Protein AF-A0A804MWU6-F1 (afdb_monomer)

Structure (mmCIF, N/CA/C/O backbone):
data_AF-A0A804MWU6-F1
#
_entry.id   AF-A0A804MWU6-F1
#
loop_
_atom_site.group_PDB
_atom_site.id
_atom_site.type_symbol
_atom_site.label_atom_id
_atom_site.label_alt_id
_atom_site.label_comp_id
_atom_site.label_asym_id
_atom_site.label_entity_id
_atom_site.label_seq_id
_atom_site.pdbx_PDB_ins_code
_atom_site.Cartn_x
_atom_site.Cartn_y
_atom_site.Cartn_z
_atom_site.occupancy
_atom_site.B_iso_or_equiv
_atom_site.auth_seq_id
_atom_site.auth_comp_id
_atom_site.auth_asym_id
_atom_site.auth_atom_id
_atom_site.pdbx_PDB_model_num
ATOM 1 N N . VAL A 1 1 ? 26.695 20.095 -59.916 1.00 51.38 1 VAL A N 1
ATOM 2 C CA . VAL A 1 1 ? 26.409 20.103 -58.461 1.00 51.38 1 VAL A CA 1
ATOM 3 C C . VAL A 1 1 ? 25.017 20.684 -58.251 1.00 51.38 1 VAL A C 1
ATOM 5 O O . VAL A 1 1 ? 24.775 21.823 -58.622 1.00 51.38 1 VAL A O 1
ATOM 8 N N . GLY A 1 2 ? 24.062 19.854 -57.831 1.00 52.62 2 GLY A N 1
ATOM 9 C CA . GLY A 1 2 ? 22.645 20.207 -57.749 1.00 52.62 2 GLY A CA 1
ATOM 10 C C . GLY A 1 2 ? 22.242 20.661 -56.350 1.00 52.62 2 GLY A C 1
ATOM 11 O O . GLY A 1 2 ? 22.640 20.047 -55.365 1.00 52.62 2 GLY A O 1
ATOM 12 N N . LYS A 1 3 ? 21.424 21.712 -56.274 1.00 68.62 3 LYS A N 1
ATOM 13 C CA . LYS A 1 3 ? 20.589 22.035 -55.112 1.00 68.62 3 LYS A CA 1
ATOM 14 C C . LYS A 1 3 ? 19.251 22.569 -55.619 1.00 68.62 3 LYS A C 1
ATOM 16 O O . LYS A 1 3 ? 19.068 23.768 -55.780 1.00 68.62 3 LYS A O 1
ATOM 21 N N . GLY A 1 4 ? 18.343 21.645 -55.917 1.00 47.50 4 GLY A N 1
ATOM 22 C CA . GLY A 1 4 ? 16.918 21.921 -56.044 1.00 47.50 4 GLY A CA 1
ATOM 23 C C . GLY A 1 4 ? 16.208 21.459 -54.776 1.00 47.50 4 GLY A C 1
ATOM 24 O O . GLY A 1 4 ? 16.487 20.376 -54.268 1.00 47.50 4 GLY A O 1
ATOM 25 N N . SER A 1 5 ? 15.288 22.264 -54.259 1.00 64.75 5 SER A N 1
ATOM 26 C CA . SER A 1 5 ? 14.153 21.766 -53.479 1.00 64.75 5 SER A CA 1
ATOM 27 C C . SER A 1 5 ? 12.969 22.723 -53.660 1.00 64.75 5 SER A C 1
ATOM 29 O O . SER A 1 5 ? 13.180 23.938 -53.621 1.00 64.75 5 SER A O 1
ATOM 31 N N . PRO A 1 6 ? 11.749 22.218 -53.926 1.00 66.12 6 PRO A N 1
ATOM 32 C CA . PRO A 1 6 ? 10.624 23.029 -54.376 1.00 66.12 6 PRO A CA 1
ATOM 33 C C . PRO A 1 6 ? 9.806 23.597 -53.212 1.00 66.12 6 PRO A C 1
ATOM 35 O O . PRO A 1 6 ? 9.805 23.083 -52.095 1.00 66.12 6 PRO A O 1
ATOM 38 N N . ARG A 1 7 ? 9.074 24.668 -53.522 1.00 59.12 7 ARG A N 1
ATOM 39 C CA . ARG A 1 7 ? 8.144 25.379 -52.641 1.00 59.12 7 ARG A CA 1
ATOM 40 C C . ARG A 1 7 ? 6.827 24.609 -52.520 1.00 59.12 7 ARG A C 1
ATOM 42 O O . ARG A 1 7 ? 6.265 24.222 -53.539 1.00 59.12 7 ARG A O 1
ATOM 49 N N . PHE A 1 8 ? 6.269 24.535 -51.314 1.00 62.25 8 PHE A N 1
ATOM 50 C CA . PHE A 1 8 ? 4.848 24.250 -51.104 1.00 62.25 8 PHE A CA 1
ATOM 51 C C . PHE A 1 8 ? 4.194 25.449 -50.403 1.00 62.25 8 PHE A C 1
ATOM 53 O O . PHE A 1 8 ? 4.570 25.812 -49.292 1.00 62.25 8 PHE A O 1
ATOM 60 N N . ASN A 1 9 ? 3.236 26.081 -51.087 1.00 54.97 9 ASN A N 1
ATOM 61 C CA . ASN A 1 9 ? 2.269 27.026 -50.527 1.00 54.97 9 ASN A CA 1
ATOM 62 C C . ASN A 1 9 ? 0.971 26.249 -50.282 1.00 54.97 9 ASN A C 1
ATOM 64 O O . ASN A 1 9 ? 0.378 25.781 -51.251 1.00 54.97 9 ASN A O 1
ATOM 68 N N . ILE A 1 10 ? 0.506 26.137 -49.037 1.00 64.19 10 ILE A N 1
ATOM 69 C CA . ILE A 1 10 ? -0.843 25.646 -48.721 1.00 64.19 10 ILE A CA 1
ATOM 70 C C . ILE A 1 10 ? -1.425 26.502 -47.597 1.00 64.19 10 ILE A C 1
ATOM 72 O O . ILE A 1 10 ? -0.856 26.587 -46.514 1.00 64.19 10 ILE A O 1
ATOM 76 N N . GLY A 1 11 ? -2.603 27.067 -47.866 1.00 55.66 11 GLY A N 1
ATOM 77 C CA . GLY A 1 11 ? -3.629 27.279 -46.846 1.00 55.66 11 GLY A CA 1
ATOM 78 C C . GLY A 1 11 ? -3.718 28.687 -46.273 1.00 55.66 11 GLY A C 1
ATOM 79 O O . GLY A 1 11 ? -3.101 29.002 -45.263 1.00 55.66 11 GLY A O 1
ATOM 80 N N . GLY A 1 12 ? -4.561 29.514 -46.893 1.00 54.50 12 GLY A N 1
ATOM 81 C CA . GLY A 1 12 ? -4.999 30.791 -46.346 1.00 54.50 12 GLY A CA 1
ATOM 82 C C . GLY A 1 12 ? -5.938 30.618 -45.149 1.00 54.50 12 GLY A C 1
ATOM 83 O O . GLY A 1 12 ? -6.847 29.791 -45.166 1.00 54.50 12 GLY A O 1
ATOM 84 N N . SER A 1 13 ? -5.739 31.444 -44.124 1.00 63.84 13 SER A N 1
ATOM 85 C CA . SER A 1 13 ? -6.642 31.539 -42.976 1.00 63.84 13 SER A CA 1
ATOM 86 C C . SER A 1 13 ? -7.804 32.495 -43.285 1.00 63.84 13 SER A C 1
ATOM 88 O O . SER A 1 13 ? -7.564 33.654 -43.643 1.00 63.84 13 SER A O 1
ATOM 90 N N . PRO A 1 14 ? -9.068 32.058 -43.145 1.00 66.94 14 PRO A N 1
ATOM 91 C CA . PRO A 1 14 ? -10.231 32.884 -43.434 1.00 66.94 14 PRO A CA 1
ATOM 92 C C . PRO A 1 14 ? -10.485 33.914 -42.324 1.00 66.94 14 PRO A C 1
ATOM 94 O O . PRO A 1 14 ? -10.472 33.619 -41.130 1.00 66.94 14 PRO A O 1
ATOM 97 N N . LYS A 1 15 ? -10.776 35.147 -42.751 1.00 60.25 15 LYS A N 1
ATOM 98 C CA . LYS A 1 15 ? -11.326 36.237 -41.936 1.00 60.25 15 LYS A CA 1
ATOM 99 C C . LYS A 1 15 ? -12.732 35.863 -41.453 1.00 60.25 15 LYS A C 1
ATOM 101 O O . LYS A 1 15 ? -13.692 36.008 -42.205 1.00 60.25 15 LYS A O 1
ATOM 106 N N . LEU A 1 16 ? -12.887 35.462 -40.193 1.00 62.00 16 LEU A N 1
ATOM 107 C CA . LEU A 1 16 ? -14.207 35.420 -39.557 1.00 62.00 16 LEU A CA 1
ATOM 108 C C . LEU A 1 16 ? -14.514 36.775 -38.914 1.00 62.00 16 LEU A C 1
ATOM 110 O O . LEU A 1 16 ? -14.128 37.066 -37.784 1.00 62.00 16 LEU A O 1
ATOM 114 N N . ARG A 1 17 ? -15.242 37.605 -39.669 1.00 58.75 17 ARG A N 1
ATOM 115 C CA . ARG A 1 17 ? -16.029 38.726 -39.142 1.00 58.75 17 ARG A CA 1
ATOM 116 C C . ARG A 1 17 ? -17.040 38.153 -38.146 1.00 58.75 17 ARG A C 1
ATOM 118 O O . ARG A 1 17 ? -17.864 37.331 -38.538 1.00 58.75 17 ARG A O 1
ATOM 125 N N . ARG A 1 18 ? -17.014 38.577 -36.881 1.00 62.91 18 ARG A N 1
ATOM 126 C CA . ARG A 1 18 ? -18.104 38.281 -35.942 1.00 62.91 18 ARG A CA 1
ATOM 127 C C . ARG A 1 18 ? -18.846 39.571 -35.621 1.00 62.91 18 ARG A C 1
ATOM 129 O O . ARG A 1 18 ? -18.267 40.525 -35.115 1.00 62.91 18 ARG A O 1
ATOM 136 N N . PHE A 1 19 ? -20.109 39.574 -36.028 1.00 65.25 19 PHE A N 1
ATOM 137 C CA . PHE A 1 19 ? -21.075 40.655 -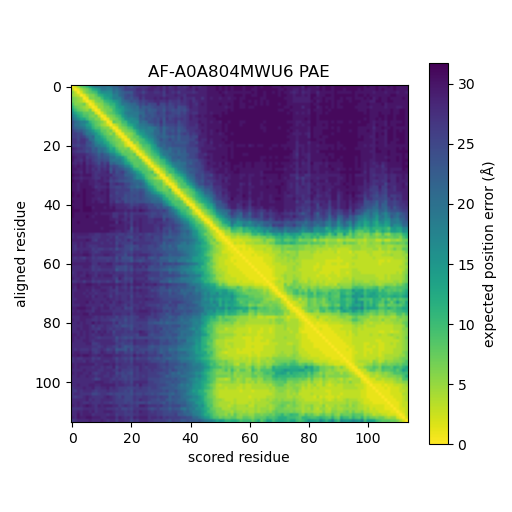35.913 1.00 65.25 19 PHE A CA 1
ATOM 138 C C . PHE A 1 19 ? -21.332 41.045 -34.449 1.00 65.25 19 PHE A C 1
ATOM 140 O O . PHE A 1 19 ? -21.423 40.187 -33.572 1.00 65.25 19 PHE A O 1
ATOM 147 N N . ILE A 1 20 ? -21.494 42.346 -34.223 1.00 62.53 20 ILE A N 1
ATOM 148 C CA . ILE A 1 20 ? -22.005 42.971 -32.997 1.00 62.53 20 ILE A CA 1
ATOM 149 C C . ILE A 1 20 ? -23.506 43.244 -33.191 1.00 62.53 20 ILE A C 1
ATOM 151 O O . ILE A 1 20 ? -23.839 44.013 -34.089 1.00 62.53 20 ILE A O 1
ATOM 155 N N . PRO A 1 21 ? -24.426 42.670 -32.392 1.00 61.81 21 PRO A N 1
ATOM 156 C CA . PRO A 1 21 ? -25.815 43.112 -32.381 1.00 61.81 21 PRO A CA 1
ATOM 157 C C . PRO A 1 21 ? -26.000 44.230 -31.350 1.00 61.81 21 PRO A C 1
ATOM 159 O O . PRO A 1 21 ? -25.760 44.051 -30.154 1.00 61.81 21 PRO A O 1
ATOM 162 N N . THR A 1 22 ? -26.425 45.389 -31.845 1.00 58.38 22 THR A N 1
ATOM 163 C CA . THR A 1 22 ? -26.866 46.560 -31.087 1.00 58.38 22 THR A CA 1
ATOM 164 C C . THR A 1 22 ? -28.205 46.291 -30.395 1.00 58.38 22 THR A C 1
ATOM 166 O O . THR A 1 22 ? -29.096 45.651 -30.947 1.00 58.38 22 THR A O 1
ATOM 169 N N . THR A 1 23 ? -28.339 46.789 -29.170 1.00 50.06 23 THR A N 1
ATOM 170 C CA . THR A 1 23 ? -29.491 46.672 -28.266 1.00 50.06 23 THR A CA 1
ATOM 171 C C . THR A 1 23 ? -30.752 47.373 -28.775 1.00 50.06 23 THR A C 1
ATOM 173 O O . THR A 1 23 ? -30.653 48.528 -29.178 1.00 50.06 23 THR A O 1
ATOM 176 N N . SER A 1 24 ? -31.931 46.748 -28.629 1.00 52.28 24 SER A N 1
ATOM 177 C CA . SER A 1 24 ? -33.211 47.421 -28.317 1.00 52.28 24 SER A CA 1
ATOM 178 C C . SER A 1 24 ? -34.326 46.436 -27.917 1.00 52.28 24 SER A C 1
ATOM 180 O O . SER A 1 24 ? -34.697 45.552 -28.674 1.00 52.28 24 SER A O 1
ATOM 182 N N . ALA A 1 25 ? -34.858 46.671 -26.714 1.00 52.72 25 ALA A N 1
ATOM 183 C CA . ALA A 1 25 ? -36.260 46.582 -26.297 1.00 52.72 25 ALA A CA 1
ATOM 184 C C . ALA A 1 25 ? -37.055 45.241 -26.302 1.00 52.72 25 ALA A C 1
ATOM 186 O O . ALA A 1 25 ? -37.577 44.767 -27.304 1.00 52.72 25 ALA A O 1
ATOM 187 N N . THR A 1 26 ? -37.366 44.833 -25.062 1.00 54.59 26 THR A N 1
ATOM 188 C CA . THR A 1 26 ? -38.640 44.287 -24.541 1.00 54.59 26 THR A CA 1
ATOM 189 C C . THR A 1 26 ? -38.717 42.804 -24.118 1.00 54.59 26 THR A C 1
ATOM 191 O O . THR A 1 26 ? -38.512 41.881 -24.890 1.00 54.59 26 THR A O 1
ATOM 194 N N . LYS A 1 27 ? -39.182 42.647 -22.863 1.00 58.03 27 LYS A N 1
ATOM 195 C CA . LYS A 1 27 ? -39.859 41.506 -22.207 1.00 58.03 27 LYS A CA 1
ATOM 196 C C . LYS A 1 27 ? -39.003 40.465 -21.441 1.00 58.03 27 LYS A C 1
ATOM 198 O O . LYS A 1 27 ? -38.457 39.524 -21.986 1.00 58.03 27 LYS A O 1
ATOM 203 N N . LYS A 1 28 ? -39.108 40.618 -20.111 1.00 54.69 28 LYS A N 1
ATOM 204 C CA . LYS A 1 28 ? -39.226 39.608 -19.038 1.00 54.69 28 LYS A CA 1
ATOM 205 C C . LYS A 1 28 ? -38.040 38.675 -18.700 1.00 54.69 28 LYS A C 1
ATOM 207 O O . LYS A 1 28 ? -37.714 37.748 -19.422 1.00 54.69 28 LYS A O 1
ATOM 212 N N . LYS A 1 29 ? -37.660 38.819 -17.418 1.00 51.66 29 LYS A N 1
ATOM 213 C CA . LYS A 1 29 ? -37.173 37.820 -16.442 1.00 51.66 29 LYS A CA 1
ATOM 214 C C . LYS A 1 29 ? -35.657 37.819 -16.158 1.00 51.66 29 LYS A C 1
ATOM 216 O O . LYS A 1 29 ? -34.862 37.246 -16.884 1.00 51.66 29 LYS A O 1
ATOM 221 N N . THR A 1 30 ? -35.332 38.488 -15.041 1.00 55.34 30 THR A N 1
ATOM 222 C CA . THR A 1 30 ? -34.192 38.287 -14.116 1.00 55.34 30 THR A CA 1
ATOM 223 C C . THR A 1 30 ? -32.780 38.158 -14.720 1.00 55.34 30 THR A C 1
ATOM 225 O O . THR A 1 30 ? -32.319 37.053 -14.967 1.00 55.34 30 THR A O 1
ATOM 228 N N . SER A 1 31 ? -32.137 39.322 -14.916 1.00 52.38 31 SER A N 1
ATOM 229 C CA . SER A 1 31 ? -30.811 39.792 -14.422 1.00 52.38 31 SER A CA 1
ATOM 230 C C . SER A 1 31 ? -29.577 38.841 -14.350 1.00 52.38 31 SER A C 1
ATOM 232 O O . SER A 1 31 ? -29.725 37.670 -14.035 1.00 52.38 31 SER A O 1
ATOM 234 N N . PRO A 1 32 ? -28.322 39.358 -14.398 1.00 58.22 32 PRO A N 1
ATOM 235 C CA . PRO A 1 32 ? -27.643 39.942 -15.560 1.00 58.22 32 PRO A CA 1
ATOM 236 C C . PRO A 1 32 ? -26.160 39.478 -15.728 1.00 58.22 32 PRO A C 1
ATOM 238 O O . PRO A 1 32 ? -25.589 38.727 -14.946 1.00 58.22 32 PRO A O 1
ATOM 241 N N . LYS A 1 33 ? -25.548 39.986 -16.800 1.00 40.78 33 LYS A N 1
ATOM 242 C CA . LYS A 1 33 ? -24.191 39.820 -17.361 1.00 40.78 33 LYS A CA 1
ATOM 243 C C . LYS A 1 33 ? -23.046 40.428 -16.514 1.00 40.78 33 LYS A C 1
ATOM 245 O O . LYS A 1 33 ? -23.207 41.523 -15.994 1.00 40.78 33 LYS A O 1
ATOM 250 N N . CYS A 1 34 ? -21.863 39.796 -16.518 1.00 42.28 34 CYS A N 1
ATOM 251 C CA . CYS A 1 34 ? -20.549 40.384 -16.165 1.00 42.28 34 CYS A CA 1
ATOM 252 C C . CYS A 1 34 ? -19.465 39.653 -16.999 1.00 42.28 34 CYS A C 1
ATOM 254 O O . CYS A 1 34 ? -19.346 38.437 -16.910 1.00 42.28 34 CYS A O 1
ATOM 256 N N . SER A 1 35 ? -18.933 40.246 -18.075 1.00 53.47 35 SER A N 1
ATOM 257 C CA . SER A 1 35 ? -17.635 40.954 -18.149 1.00 53.47 35 SER A CA 1
ATOM 258 C C . SER A 1 35 ? -16.407 40.067 -17.883 1.00 53.47 35 SER A C 1
ATOM 260 O O . SER A 1 35 ? -16.298 39.423 -16.846 1.00 53.47 35 SER A O 1
ATOM 262 N N . GLY A 1 36 ? -15.484 40.044 -18.847 1.00 44.50 36 GLY A N 1
ATOM 263 C CA . GLY A 1 36 ? -14.326 39.156 -18.864 1.00 44.50 36 GLY A CA 1
ATOM 264 C C . GLY A 1 36 ? -13.349 39.316 -17.699 1.00 44.50 36 GLY A C 1
ATOM 265 O O . GLY A 1 36 ? -13.217 40.380 -17.109 1.00 44.50 36 GLY A O 1
ATOM 266 N N . ALA A 1 37 ? -12.607 38.243 -17.433 1.00 54.91 37 ALA A N 1
ATOM 267 C CA . ALA A 1 37 ? -11.326 38.283 -16.744 1.00 54.91 37 ALA A CA 1
ATOM 268 C C . ALA A 1 37 ? -10.559 36.990 -17.046 1.00 54.91 37 ALA A C 1
ATOM 270 O O . ALA A 1 37 ? -11.035 35.891 -16.765 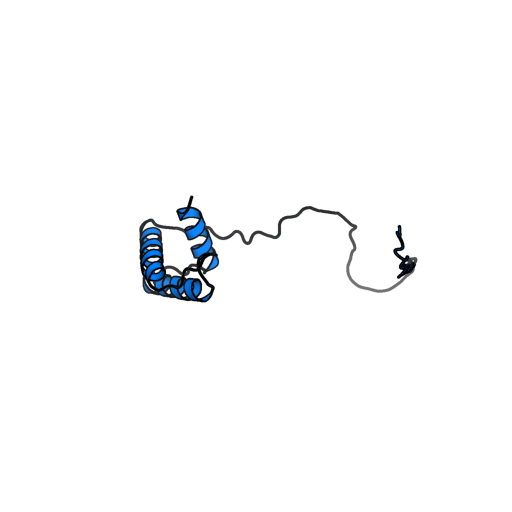1.00 54.91 37 ALA A O 1
ATOM 271 N N . LYS A 1 38 ? -9.337 37.122 -17.571 1.00 45.75 38 LYS A N 1
ATOM 272 C CA . LYS A 1 38 ? -8.306 36.103 -17.372 1.00 45.75 38 LYS A CA 1
ATOM 273 C C . LYS A 1 38 ? -8.116 35.959 -15.858 1.00 45.75 38 LYS A C 1
ATOM 275 O O . LYS A 1 38 ? -7.668 36.905 -15.217 1.00 45.75 38 LYS A O 1
ATOM 280 N N . LYS A 1 39 ? -8.440 34.801 -15.286 1.00 50.78 39 LYS A N 1
ATOM 281 C CA . LYS A 1 39 ? -8.020 34.433 -13.932 1.00 50.78 39 LYS A CA 1
ATOM 282 C C . LYS A 1 39 ? -7.446 33.024 -13.954 1.00 50.78 39 LYS A C 1
ATOM 284 O O . LYS A 1 39 ? -8.164 32.039 -14.072 1.00 50.78 39 LYS A O 1
ATOM 289 N N . SER A 1 40 ? -6.124 32.974 -13.806 1.00 42.09 40 SER A N 1
ATOM 290 C CA . SER A 1 40 ? -5.473 32.026 -12.903 1.00 42.09 40 SER A CA 1
ATOM 291 C C . SER A 1 40 ? -6.407 31.744 -11.722 1.00 42.09 40 SER A C 1
ATOM 293 O O . SER A 1 40 ? -6.822 32.669 -11.024 1.00 42.09 40 SER A O 1
ATOM 295 N N . GLY A 1 41 ? -6.833 30.500 -11.564 1.00 40.84 41 GLY A N 1
ATOM 296 C CA . GLY A 1 41 ? -7.899 30.182 -10.631 1.00 40.84 41 GLY A CA 1
ATOM 297 C C . GLY A 1 41 ? -8.031 28.689 -10.512 1.00 40.84 41 GLY A C 1
ATOM 298 O O . GLY A 1 41 ? -8.854 28.088 -11.189 1.00 40.84 41 GLY A O 1
ATOM 299 N N . SER A 1 42 ? -7.141 28.122 -9.697 1.00 46.31 42 SER A N 1
ATOM 300 C CA . SER A 1 42 ? -7.299 26.851 -9.001 1.00 46.31 42 SER A CA 1
ATOM 301 C C . SER A 1 42 ? -8.721 26.307 -9.142 1.00 46.31 42 SER A C 1
ATOM 303 O O . SER A 1 42 ? -9.646 26.855 -8.542 1.00 46.31 42 SER A O 1
ATOM 305 N N . SER A 1 43 ? -8.868 25.200 -9.883 1.00 54.75 43 SER A N 1
ATOM 306 C CA . SER A 1 43 ? -9.956 24.238 -9.671 1.00 54.75 43 SER A CA 1
ATOM 307 C C . SER A 1 43 ? -10.238 24.193 -8.170 1.00 54.75 43 SER A C 1
ATOM 309 O O . SER A 1 43 ? -9.250 24.255 -7.416 1.00 54.75 43 SER A O 1
ATOM 311 N N . PRO A 1 44 ? -11.498 24.110 -7.696 1.00 54.47 44 PRO A N 1
ATOM 312 C CA . PRO A 1 44 ? -11.706 23.785 -6.301 1.00 54.47 44 PRO A CA 1
ATOM 313 C C . PRO A 1 44 ? -10.931 22.487 -6.132 1.00 54.47 44 PRO A C 1
ATOM 315 O O . PRO A 1 44 ? -11.276 21.452 -6.706 1.00 54.47 44 PRO A O 1
ATOM 318 N N . ARG A 1 45 ? -9.772 22.575 -5.469 1.00 47.59 45 ARG A N 1
ATOM 319 C CA . ARG A 1 45 ? -9.142 21.412 -4.895 1.00 47.59 45 ARG A CA 1
ATOM 320 C C . ARG A 1 45 ? -10.275 20.982 -4.002 1.00 47.59 45 ARG A C 1
ATOM 322 O O . ARG A 1 45 ? -10.547 21.689 -3.034 1.00 47.59 45 ARG A O 1
ATOM 329 N N . VAL A 1 46 ? -11.020 19.946 -4.409 1.00 50.78 46 VAL A N 1
ATOM 330 C CA . VAL A 1 46 ? -11.761 19.110 -3.473 1.00 50.78 46 VAL A CA 1
ATOM 331 C C . VAL A 1 46 ? -10.801 19.051 -2.315 1.00 50.78 46 VAL A C 1
ATOM 333 O O . VAL A 1 46 ? -9.679 18.576 -2.519 1.00 50.78 46 VAL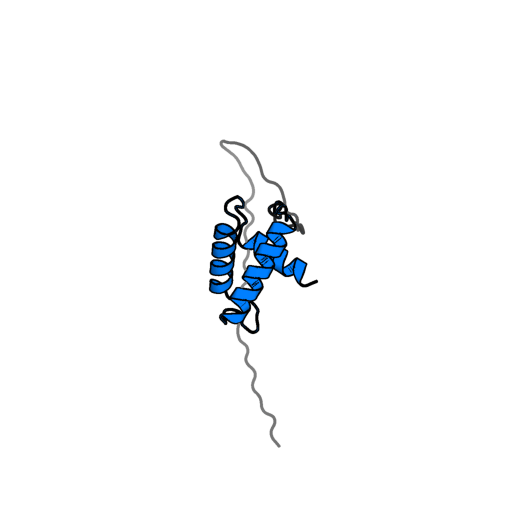 A O 1
ATOM 336 N N . VAL A 1 47 ? -11.121 19.765 -1.232 1.00 49.72 47 VAL A N 1
ATOM 337 C CA . VAL A 1 47 ? -10.264 19.843 -0.060 1.00 49.72 47 VAL A CA 1
ATOM 338 C C . VAL A 1 47 ? -10.173 18.391 0.327 1.00 49.72 47 VAL A C 1
ATOM 340 O O . VAL A 1 47 ? -11.151 17.813 0.790 1.00 49.72 47 VAL A O 1
ATOM 343 N N . LYS A 1 48 ? -9.091 17.750 -0.123 1.00 55.94 48 LYS A N 1
ATOM 344 C CA . LYS A 1 48 ? -8.957 16.305 -0.167 1.00 55.94 48 LYS A CA 1
ATOM 345 C C . LYS A 1 48 ? -8.774 16.012 1.293 1.00 55.94 48 LYS A C 1
ATOM 347 O O . LYS A 1 48 ? -7.679 16.238 1.802 1.00 55.94 48 LYS A O 1
ATOM 352 N N . GLN A 1 49 ? -9.900 15.757 1.962 1.00 60.44 49 GLN A N 1
ATOM 353 C CA . GLN A 1 49 ? -9.995 15.697 3.407 1.00 60.44 49 GLN A CA 1
ATOM 354 C C . GLN A 1 49 ? -8.867 14.765 3.799 1.00 60.44 49 GLN A C 1
ATOM 356 O O . GLN A 1 49 ? -8.833 13.618 3.327 1.00 60.44 49 GLN A O 1
ATOM 361 N N . ARG A 1 50 ? -7.839 15.339 4.443 1.00 63.00 50 ARG A N 1
ATOM 362 C CA . ARG A 1 50 ? -6.612 14.605 4.720 1.00 63.00 50 ARG A CA 1
ATOM 363 C C . ARG A 1 50 ? -7.078 13.393 5.498 1.00 63.00 50 ARG A C 1
ATOM 365 O O . ARG A 1 50 ? -7.696 13.544 6.544 1.00 63.00 50 ARG A O 1
ATOM 372 N N . ALA A 1 51 ? -6.895 12.227 4.893 1.00 69.06 51 ALA A N 1
ATOM 373 C CA . ALA A 1 51 ? -7.197 10.976 5.549 1.00 69.06 51 ALA A CA 1
ATOM 374 C C . ALA A 1 51 ? -6.423 10.980 6.871 1.00 69.06 51 ALA A C 1
ATOM 376 O O . ALA A 1 51 ? -5.232 11.310 6.869 1.00 69.06 51 ALA A O 1
ATOM 377 N N . ASP A 1 52 ? -7.110 10.700 7.978 1.00 77.69 52 ASP A N 1
ATOM 378 C CA . ASP A 1 52 ? -6.469 10.585 9.283 1.00 77.69 52 ASP A CA 1
ATOM 379 C C . ASP A 1 52 ? -5.643 9.296 9.281 1.00 77.69 52 ASP A C 1
ATOM 381 O O . ASP A 1 52 ? -6.142 8.190 9.494 1.00 77.69 52 ASP A O 1
ATOM 385 N N . TRP A 1 53 ? -4.385 9.427 8.867 1.00 84.06 53 TRP A N 1
ATOM 386 C CA . TRP A 1 53 ? -3.456 8.314 8.789 1.00 84.06 53 TRP A CA 1
ATOM 387 C C . TRP A 1 53 ? -2.915 8.040 10.181 1.00 84.06 53 TRP A C 1
ATOM 389 O O . TRP A 1 53 ? -2.022 8.729 10.663 1.00 84.06 53 TRP A O 1
ATOM 399 N N . ASN A 1 54 ? -3.458 7.010 10.814 1.00 85.38 54 ASN A N 1
ATOM 400 C CA . ASN A 1 54 ? -2.894 6.458 12.032 1.00 85.38 54 ASN A CA 1
ATOM 401 C C . ASN A 1 54 ? -1.664 5.589 11.680 1.00 85.38 54 ASN A C 1
ATOM 403 O O . ASN A 1 54 ? -1.708 4.901 10.654 1.00 85.38 54 ASN A O 1
ATOM 407 N N . PRO A 1 55 ? -0.601 5.524 12.507 1.00 85.06 55 PRO A N 1
ATOM 408 C CA . PRO A 1 55 ? 0.542 4.635 12.265 1.00 85.06 55 PRO A CA 1
ATOM 409 C C . PRO A 1 55 ? 0.145 3.167 12.030 1.00 85.06 55 PRO A C 1
ATOM 411 O O . PRO A 1 55 ? 0.830 2.459 11.292 1.00 85.06 55 PRO A O 1
ATOM 414 N N . GLY A 1 56 ? -0.981 2.701 12.588 1.00 87.38 56 GLY A N 1
ATOM 415 C CA . GLY A 1 56 ? -1.539 1.382 12.260 1.00 87.38 56 GLY A CA 1
ATOM 416 C C . GLY A 1 56 ? -1.982 1.248 10.794 1.00 87.38 56 GLY A C 1
ATOM 417 O O . GLY A 1 56 ? -1.688 0.242 10.149 1.00 87.38 56 GLY A O 1
ATOM 41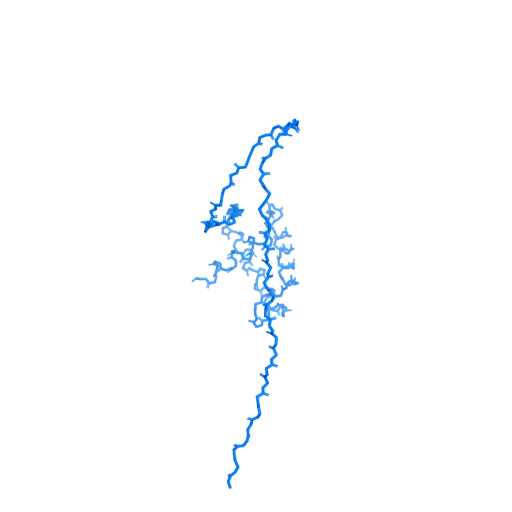8 N N . LEU A 1 57 ? -2.618 2.286 10.241 1.00 88.12 57 LEU A N 1
ATOM 419 C CA . LEU A 1 57 ? -3.051 2.342 8.838 1.00 88.12 57 LEU A CA 1
ATOM 420 C C . LEU A 1 57 ? -1.861 2.461 7.890 1.00 88.12 57 LEU A C 1
ATOM 422 O O . LEU A 1 57 ? -1.851 1.832 6.837 1.00 88.12 57 LEU A O 1
ATOM 426 N N . GLU A 1 58 ? -0.843 3.231 8.273 1.00 87.25 58 GLU A N 1
ATOM 427 C CA . GLU A 1 58 ? 0.398 3.327 7.502 1.00 87.25 58 GLU A CA 1
ATOM 428 C C . GLU A 1 58 ? 1.112 1.981 7.425 1.00 87.25 58 GLU A C 1
ATOM 430 O O . GLU A 1 58 ? 1.471 1.551 6.333 1.00 87.25 58 GLU A O 1
ATOM 435 N N . ARG A 1 59 ? 1.246 1.273 8.554 1.00 89.75 59 ARG A N 1
ATOM 436 C CA . ARG A 1 59 ? 1.818 -0.080 8.570 1.00 89.75 59 ARG A CA 1
ATOM 437 C C . ARG A 1 59 ? 1.015 -1.044 7.709 1.00 89.75 59 ARG A C 1
ATOM 439 O O . ARG A 1 59 ? 1.606 -1.769 6.921 1.00 89.75 59 ARG A O 1
ATOM 446 N N . SER A 1 60 ? -0.315 -1.020 7.818 1.00 90.50 60 SER A N 1
ATOM 447 C CA . SER A 1 60 ? -1.185 -1.860 6.990 1.00 90.50 60 SER A CA 1
ATOM 448 C C . SER A 1 60 ? -0.997 -1.570 5.498 1.00 90.50 60 SER A C 1
ATOM 450 O O . SER A 1 60 ? -0.861 -2.501 4.709 1.00 90.50 60 SER A O 1
ATOM 452 N N . LEU A 1 61 ? -0.914 -0.290 5.114 1.00 89.31 61 LEU A N 1
ATOM 453 C CA . LEU A 1 61 ? -0.657 0.112 3.733 1.00 89.31 61 LEU A CA 1
ATOM 454 C C . LEU A 1 61 ? 0.717 -0.359 3.242 1.00 89.31 61 LEU A C 1
ATOM 456 O O . LEU A 1 61 ? 0.808 -0.880 2.137 1.00 89.31 61 LEU A O 1
ATOM 460 N N . VAL A 1 62 ? 1.773 -0.184 4.040 1.00 88.62 62 VAL A N 1
ATOM 461 C CA . VAL A 1 62 ? 3.136 -0.616 3.689 1.00 88.62 62 VAL A CA 1
ATOM 462 C C . VAL A 1 62 ? 3.220 -2.134 3.544 1.00 88.62 62 VAL A C 1
ATOM 464 O O . VAL A 1 62 ? 3.842 -2.612 2.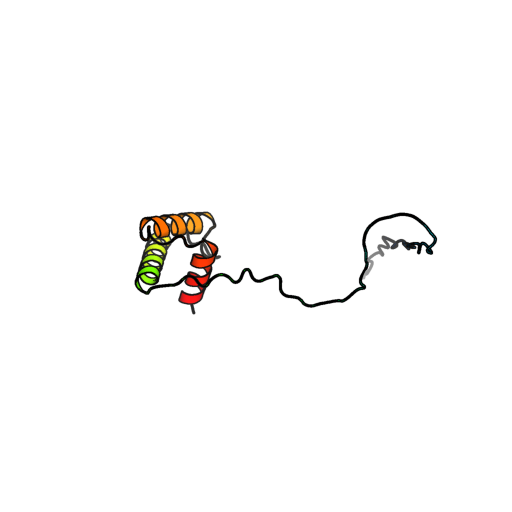599 1.00 88.62 62 VAL A O 1
ATOM 467 N N . ASP A 1 63 ? 2.567 -2.887 4.428 1.00 91.12 63 ASP A N 1
ATOM 468 C CA . ASP A 1 63 ? 2.552 -4.350 4.372 1.00 91.12 63 ASP A CA 1
ATOM 469 C C . ASP A 1 63 ? 1.862 -4.855 3.095 1.00 91.12 63 ASP A C 1
ATOM 471 O O . ASP A 1 63 ? 2.431 -5.654 2.353 1.00 91.12 63 ASP A O 1
ATOM 475 N N . ILE A 1 64 ? 0.701 -4.277 2.755 1.00 89.56 64 ILE A N 1
ATOM 476 C CA . ILE A 1 64 ? 0.022 -4.537 1.477 1.00 89.56 64 ILE A CA 1
ATOM 477 C C . ILE A 1 64 ? 0.930 -4.129 0.308 1.00 89.56 64 ILE A C 1
ATOM 479 O O . ILE A 1 64 ? 1.132 -4.904 -0.619 1.00 89.56 64 ILE A O 1
ATOM 483 N N . LEU A 1 65 ? 1.524 -2.932 0.325 1.00 86.81 65 LEU A N 1
ATOM 484 C CA . LEU A 1 65 ? 2.434 -2.487 -0.738 1.00 86.81 65 LEU A CA 1
ATOM 485 C C . LEU A 1 65 ? 3.588 -3.471 -0.960 1.00 86.81 65 LEU A C 1
ATOM 487 O O . LEU A 1 65 ? 4.009 -3.657 -2.100 1.00 86.81 65 LEU A O 1
ATOM 491 N N . HIS A 1 66 ? 4.097 -4.092 0.103 1.00 85.88 66 HIS A N 1
ATOM 492 C CA . HIS A 1 66 ? 5.173 -5.069 0.025 1.00 85.88 66 HIS A CA 1
ATOM 493 C C . HIS A 1 66 ? 4.697 -6.407 -0.558 1.00 85.88 66 HIS A C 1
ATOM 495 O O . HIS A 1 66 ? 5.320 -6.925 -1.481 1.00 85.88 66 HIS A O 1
ATOM 501 N N . GLU A 1 67 ? 3.555 -6.920 -0.100 1.00 87.44 67 GLU A N 1
ATOM 502 C CA . GLU A 1 67 ? 2.937 -8.147 -0.622 1.00 87.44 67 GLU A CA 1
ATOM 503 C C . GLU A 1 67 ? 2.586 -8.020 -2.117 1.00 87.44 67 GLU A C 1
ATOM 505 O O . GLU A 1 67 ? 2.868 -8.901 -2.933 1.00 87.44 67 GLU A O 1
ATOM 510 N N . PHE A 1 68 ? 2.043 -6.868 -2.519 1.00 83.44 68 PHE A N 1
ATOM 511 C CA . PHE A 1 68 ? 1.696 -6.612 -3.916 1.00 83.44 68 PHE A CA 1
ATOM 512 C C . PHE A 1 68 ? 2.909 -6.335 -4.807 1.00 83.44 68 PHE A C 1
ATOM 514 O O . PHE A 1 68 ? 2.829 -6.477 -6.029 1.00 83.44 68 PHE A O 1
ATOM 521 N N . LYS A 1 69 ? 4.039 -5.931 -4.218 1.00 79.25 69 LYS A N 1
ATOM 522 C CA . LYS A 1 69 ? 5.273 -5.676 -4.966 1.00 79.25 69 LYS A CA 1
ATOM 523 C C . LYS A 1 69 ? 5.852 -6.994 -5.477 1.00 79.25 69 LYS A C 1
ATOM 525 O O . LYS A 1 69 ? 6.367 -7.014 -6.589 1.00 79.25 69 LYS A O 1
ATOM 530 N N . GLU A 1 70 ? 5.702 -8.066 -4.704 1.00 71.56 70 GLU A N 1
ATOM 531 C CA . GLU A 1 70 ? 6.154 -9.409 -5.074 1.00 71.56 70 GLU A CA 1
ATOM 532 C C . GLU A 1 70 ? 5.258 -10.059 -6.142 1.00 71.56 70 GLU A C 1
ATOM 534 O O . GLU A 1 70 ? 5.730 -10.809 -6.988 1.00 71.56 70 GLU A O 1
ATOM 539 N N . SER A 1 71 ? 3.966 -9.720 -6.181 1.00 73.00 71 SER A N 1
ATOM 540 C CA . SER A 1 71 ? 3.009 -10.315 -7.132 1.00 73.00 71 SER A CA 1
ATOM 541 C C . SER A 1 71 ? 3.066 -9.750 -8.561 1.00 73.00 71 SER A C 1
ATOM 543 O O . SER A 1 71 ? 2.234 -10.105 -9.395 1.00 73.00 71 SER A O 1
ATOM 545 N N . GLY A 1 72 ? 4.043 -8.895 -8.882 1.00 73.69 72 GLY A N 1
ATOM 546 C CA . GLY A 1 72 ? 4.307 -8.450 -10.258 1.00 73.69 72 GLY A CA 1
ATOM 547 C C . GLY A 1 72 ? 3.389 -7.341 -10.793 1.00 73.69 72 GLY A C 1
ATOM 548 O O . GLY A 1 72 ? 3.487 -6.978 -11.962 1.00 73.69 72 GLY A O 1
ATOM 549 N N . TYR A 1 73 ? 2.529 -6.738 -9.961 1.00 72.69 73 TYR A N 1
ATOM 550 C CA . TYR A 1 73 ? 1.665 -5.613 -10.376 1.00 72.69 73 TYR A CA 1
ATOM 551 C C . TYR A 1 73 ? 2.396 -4.261 -10.482 1.00 72.69 73 TYR A C 1
ATOM 553 O O . TYR A 1 73 ? 1.796 -3.245 -10.857 1.00 72.69 73 TYR A O 1
ATOM 561 N N . ARG A 1 74 ? 3.684 -4.224 -10.128 1.00 74.81 74 ARG A N 1
ATOM 562 C CA . ARG A 1 74 ? 4.532 -3.036 -10.210 1.00 74.81 74 ARG A CA 1
ATOM 563 C C . ARG A 1 74 ? 5.338 -3.070 -11.508 1.00 74.81 74 ARG A C 1
ATOM 565 O O . ARG A 1 74 ? 6.254 -3.871 -11.648 1.00 74.81 74 ARG A O 1
ATOM 572 N N . GLY A 1 75 ? 4.991 -2.187 -12.439 1.00 71.06 75 GLY A N 1
ATOM 573 C CA . GLY A 1 75 ? 5.763 -1.945 -13.657 1.00 71.06 75 GLY A CA 1
ATOM 574 C C . GLY A 1 75 ? 6.788 -0.821 -13.488 1.00 71.06 75 GLY A C 1
ATOM 575 O O . GLY A 1 75 ? 6.916 -0.230 -12.412 1.00 71.06 75 GLY A O 1
ATOM 576 N N . ASP A 1 76 ? 7.469 -0.488 -14.585 1.00 73.88 76 ASP A N 1
ATOM 577 C CA . ASP A 1 76 ? 8.462 0.597 -14.662 1.00 73.88 76 ASP A CA 1
ATOM 578 C C . ASP A 1 76 ? 7.864 1.959 -14.248 1.00 73.88 76 ASP A C 1
ATOM 580 O O . ASP A 1 76 ? 8.429 2.695 -13.440 1.00 73.88 76 ASP A O 1
ATOM 584 N N . ASN A 1 77 ? 6.616 2.216 -14.657 1.00 77.81 77 ASN A N 1
ATOM 585 C CA . ASN A 1 77 ? 5.870 3.436 -14.322 1.00 77.81 77 ASN A CA 1
ATOM 586 C C . ASN A 1 77 ? 5.151 3.377 -12.953 1.00 77.81 77 ASN A C 1
ATOM 588 O O . ASN A 1 77 ? 4.304 4.224 -12.659 1.00 77.81 77 ASN A O 1
ATOM 592 N N . GLY A 1 78 ? 5.451 2.380 -12.112 1.00 82.12 78 GLY A N 1
ATOM 593 C CA . GLY A 1 78 ? 4.799 2.154 -10.821 1.00 82.12 78 GLY A CA 1
ATOM 594 C C . GLY A 1 78 ? 3.627 1.170 -10.891 1.00 82.12 78 GLY A C 1
ATOM 595 O O . GLY A 1 78 ? 3.641 0.204 -11.648 1.00 82.12 78 GLY A O 1
ATOM 596 N N . TRP A 1 79 ? 2.620 1.374 -10.045 1.00 83.62 79 TRP A N 1
ATOM 597 C CA . TRP A 1 79 ? 1.467 0.477 -9.935 1.00 83.62 79 TRP A CA 1
ATOM 598 C C . TRP A 1 79 ? 0.485 0.667 -11.094 1.00 83.62 79 TRP A C 1
ATOM 600 O O . TRP A 1 79 ? 0.026 1.786 -11.351 1.00 83.62 79 TRP A O 1
ATOM 610 N N . ASN A 1 80 ? 0.104 -0.427 -11.757 1.00 84.75 80 ASN A N 1
ATOM 611 C CA . ASN A 1 80 ? -0.971 -0.396 -12.747 1.00 84.75 80 ASN A CA 1
ATOM 612 C C . ASN A 1 80 ? -2.342 -0.139 -12.077 1.00 84.75 80 ASN A C 1
ATOM 614 O O . ASN A 1 80 ? -2.511 -0.209 -10.855 1.00 84.75 80 ASN A O 1
ATOM 618 N N . SER A 1 81 ? -3.357 0.189 -12.880 1.00 85.50 81 SER A N 1
ATOM 619 C CA . SER A 1 81 ? -4.711 0.447 -12.365 1.00 85.50 81 SER A CA 1
ATOM 620 C C . SER A 1 81 ? -5.287 -0.738 -11.587 1.00 85.50 81 SER A C 1
ATOM 622 O O . SER A 1 81 ? -5.998 -0.517 -10.605 1.00 85.50 81 SER A O 1
ATOM 624 N N . GLU A 1 82 ? -4.961 -1.963 -12.008 1.00 87.38 82 GLU A N 1
ATOM 625 C CA . GLU A 1 82 ? -5.383 -3.207 -11.364 1.00 87.38 82 GLU A CA 1
ATOM 626 C C . GLU A 1 82 ? -4.733 -3.404 -9.990 1.00 87.38 82 GLU A C 1
ATOM 628 O O . GLU A 1 82 ? -5.441 -3.649 -9.018 1.00 87.38 82 GLU A O 1
ATOM 633 N N . GLY A 1 83 ? -3.426 -3.183 -9.880 1.00 88.19 83 GLY A N 1
ATOM 634 C CA . GLY A 1 83 ? -2.647 -3.239 -8.647 1.00 88.19 83 GLY A CA 1
ATOM 635 C C . GLY A 1 83 ? -3.143 -2.224 -7.630 1.00 88.19 83 GLY A C 1
ATOM 636 O O . GLY A 1 83 ? -3.376 -2.575 -6.479 1.00 88.19 83 GLY A O 1
ATOM 637 N N . TRP A 1 84 ? -3.455 -0.996 -8.061 1.00 88.75 84 TRP A N 1
ATOM 638 C CA . TRP A 1 84 ? -4.131 -0.036 -7.185 1.00 88.75 84 TRP A CA 1
ATOM 639 C C . TRP A 1 84 ? -5.512 -0.518 -6.734 1.00 88.75 84 TRP A C 1
ATOM 641 O O . TRP A 1 84 ? -5.859 -0.353 -5.570 1.00 88.75 84 TRP A O 1
ATOM 651 N N . ASN A 1 85 ? -6.322 -1.090 -7.630 1.00 88.62 85 ASN A N 1
ATOM 652 C CA . ASN A 1 85 ? -7.649 -1.590 -7.259 1.00 88.62 85 ASN A CA 1
ATOM 653 C C . ASN A 1 85 ? -7.553 -2.746 -6.254 1.00 88.62 85 ASN A C 1
ATOM 655 O O . ASN A 1 85 ? -8.344 -2.799 -5.315 1.00 88.62 85 ASN A O 1
ATOM 659 N N . ARG A 1 86 ? -6.587 -3.652 -6.430 1.00 89.25 86 ARG A N 1
ATOM 660 C CA . ARG A 1 86 ? -6.318 -4.747 -5.493 1.00 89.25 86 ARG A CA 1
ATOM 661 C C . ARG A 1 86 ? -5.818 -4.225 -4.149 1.00 89.25 86 ARG A C 1
ATOM 663 O O . ARG A 1 86 ? -6.384 -4.586 -3.128 1.00 89.25 86 ARG A O 1
ATOM 670 N N . MET A 1 87 ? -4.861 -3.303 -4.154 1.00 88.06 87 MET A N 1
ATOM 671 C CA . MET A 1 87 ? -4.325 -2.682 -2.942 1.00 88.06 87 MET A CA 1
ATOM 672 C C . MET A 1 87 ? -5.405 -1.969 -2.126 1.00 88.06 87 MET A C 1
ATOM 674 O O . MET A 1 87 ? -5.460 -2.131 -0.914 1.00 88.06 87 MET A O 1
ATOM 678 N N . VAL A 1 88 ? -6.295 -1.213 -2.779 1.00 88.31 88 VAL A N 1
ATOM 679 C CA . VAL A 1 88 ? -7.428 -0.552 -2.109 1.00 88.31 88 VAL A CA 1
ATOM 680 C C . VAL A 1 88 ? -8.370 -1.587 -1.490 1.00 88.31 88 VAL A C 1
ATOM 682 O O . VAL A 1 88 ? -8.797 -1.409 -0.352 1.00 88.31 88 VAL A O 1
ATOM 685 N N . LYS A 1 89 ? -8.662 -2.680 -2.209 1.00 90.38 89 LYS A N 1
ATOM 686 C CA . LYS A 1 89 ? -9.497 -3.774 -1.692 1.00 90.38 89 LYS A CA 1
ATOM 687 C C . LYS A 1 89 ? -8.872 -4.418 -0.459 1.00 90.38 89 LYS A C 1
ATOM 689 O O . LYS A 1 89 ? -9.539 -4.482 0.567 1.00 90.38 89 LYS A O 1
ATOM 694 N N . GLU A 1 90 ? -7.607 -4.824 -0.528 1.00 90.12 90 GLU A N 1
ATOM 695 C CA . GLU A 1 90 ? -6.917 -5.421 0.622 1.00 90.12 90 GLU A CA 1
ATOM 696 C C . GLU A 1 90 ? -6.813 -4.441 1.791 1.00 90.12 90 GLU A C 1
ATOM 698 O O . GLU A 1 90 ? -7.007 -4.813 2.947 1.00 90.12 90 GLU A O 1
ATOM 703 N N . PHE A 1 91 ? -6.615 -3.154 1.504 1.00 90.25 91 PHE A N 1
ATOM 704 C CA . PHE A 1 91 ? -6.590 -2.124 2.532 1.00 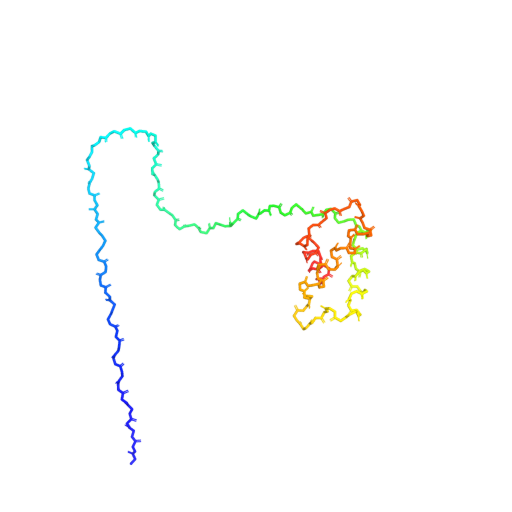90.25 91 PHE A CA 1
ATOM 705 C C . PHE A 1 91 ? -7.928 -2.014 3.267 1.00 90.25 91 PHE A C 1
ATOM 707 O O . PHE A 1 91 ? -7.930 -1.925 4.493 1.00 90.25 91 PHE A O 1
ATOM 714 N N . HIS A 1 92 ? -9.059 -2.066 2.559 1.00 89.38 92 HIS A N 1
ATOM 715 C CA . HIS A 1 92 ? -10.392 -2.078 3.179 1.00 89.38 92 HIS A CA 1
ATOM 716 C C . HIS A 1 92 ? -10.696 -3.392 3.905 1.00 89.38 92 HIS A C 1
ATOM 718 O O . HIS A 1 92 ? -11.359 -3.372 4.939 1.00 89.38 92 HIS A O 1
ATOM 724 N N . VAL A 1 93 ? -10.198 -4.527 3.404 1.00 90.31 93 VAL A N 1
ATOM 725 C CA . VAL A 1 93 ? -10.343 -5.835 4.066 1.00 90.31 93 VAL A CA 1
ATOM 726 C C . VAL A 1 93 ? -9.630 -5.836 5.417 1.00 90.31 93 VAL A C 1
ATOM 728 O O . VAL A 1 93 ? -10.215 -6.262 6.416 1.00 90.31 93 VAL A O 1
ATOM 731 N N . ARG A 1 94 ? -8.396 -5.320 5.464 1.00 86.75 94 ARG A N 1
ATOM 732 C CA . ARG A 1 94 ? -7.605 -5.218 6.698 1.00 86.75 94 ARG A CA 1
ATOM 733 C C . ARG A 1 94 ? -8.113 -4.114 7.625 1.00 86.75 94 ARG A C 1
ATOM 735 O O . ARG A 1 94 ? -8.153 -4.303 8.836 1.00 86.75 94 ARG A O 1
ATOM 742 N N . ASN A 1 95 ? -8.558 -2.990 7.067 1.00 85.25 95 ASN A N 1
ATOM 743 C CA . ASN A 1 95 ? -9.021 -1.821 7.813 1.00 85.25 95 ASN A CA 1
ATOM 744 C C . ASN A 1 95 ? -10.514 -1.584 7.564 1.00 85.25 95 ASN A C 1
ATOM 746 O O . ASN A 1 95 ? -10.904 -0.583 6.965 1.00 85.25 95 ASN A O 1
ATOM 750 N N . LYS A 1 96 ? -11.364 -2.495 8.056 1.00 82.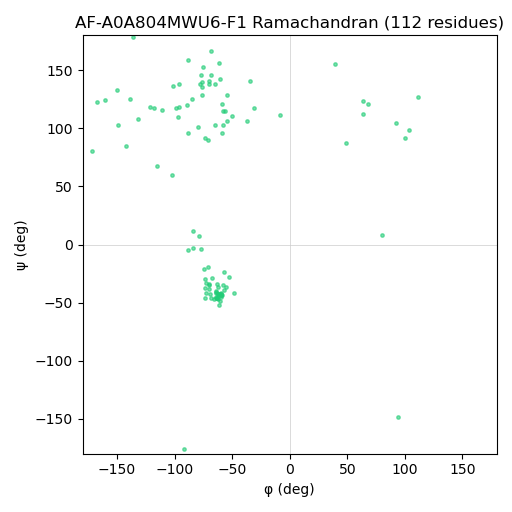62 96 LYS A N 1
ATOM 751 C CA . LYS A 1 96 ? -12.830 -2.437 7.859 1.00 82.62 96 LYS A CA 1
ATOM 752 C C . LYS A 1 96 ? -13.479 -1.140 8.353 1.00 82.62 96 LYS A C 1
ATOM 754 O O . LYS A 1 96 ? -14.557 -0.780 7.897 1.00 82.62 96 LYS A O 1
ATOM 759 N N . TYR A 1 97 ? -12.832 -0.456 9.292 1.00 82.75 97 TYR A N 1
ATOM 760 C CA . TYR A 1 97 ? -13.287 0.810 9.865 1.00 82.75 97 TYR A CA 1
ATOM 761 C C . TYR A 1 97 ? -12.887 2.036 9.028 1.00 82.75 97 TYR A C 1
ATOM 763 O O . TYR A 1 97 ? -13.246 3.157 9.380 1.00 82.75 97 TYR A O 1
ATOM 771 N N . VAL A 1 98 ? -12.146 1.849 7.930 1.00 81.88 98 VAL A N 1
ATOM 772 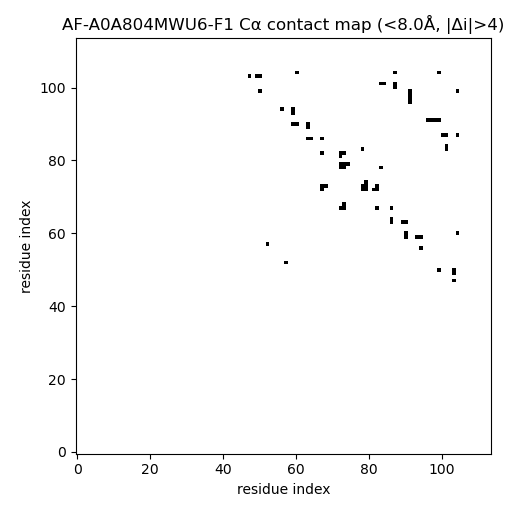C CA . VAL A 1 98 ? -11.610 2.938 7.113 1.00 81.88 98 VAL A CA 1
ATOM 773 C C . VAL A 1 98 ? -12.099 2.845 5.677 1.00 81.88 98 VAL A C 1
ATOM 775 O O . VAL A 1 98 ? -11.766 1.928 4.933 1.00 81.88 98 VAL A O 1
ATOM 778 N N . SER A 1 99 ? -12.816 3.877 5.247 1.00 81.88 99 SER A N 1
ATOM 779 C CA . SER A 1 99 ? -13.304 4.033 3.878 1.00 81.88 99 SER A CA 1
ATOM 780 C C . SER A 1 99 ? -12.443 5.025 3.090 1.00 81.88 99 SER A C 1
ATOM 782 O O . SER A 1 99 ? -12.928 6.064 2.636 1.00 81.88 99 SER A O 1
ATOM 784 N N . PHE A 1 100 ? -11.143 4.748 2.948 1.00 82.25 100 PHE A N 1
ATOM 785 C CA . PHE A 1 100 ? -10.272 5.607 2.141 1.00 82.25 100 PHE A CA 1
ATOM 786 C C . PHE A 1 100 ? -10.481 5.388 0.648 1.00 82.25 100 PHE A C 1
ATOM 788 O O . PHE A 1 100 ? -10.608 4.269 0.157 1.00 82.25 100 PHE A O 1
ATOM 795 N N . THR A 1 101 ? -10.473 6.486 -0.094 1.00 85.31 101 THR A N 1
ATOM 796 C CA . THR A 1 101 ? -10.519 6.469 -1.554 1.00 85.31 101 THR A CA 1
ATOM 797 C C . THR A 1 101 ? -9.166 6.058 -2.130 1.00 85.31 101 THR A C 1
ATOM 799 O O . THR A 1 101 ? -8.112 6.344 -1.555 1.00 85.31 101 THR A O 1
ATOM 802 N N . LYS A 1 102 ? -9.172 5.466 -3.332 1.00 86.81 102 LYS A N 1
ATOM 803 C CA . LYS A 1 102 ? -7.947 5.163 -4.093 1.00 86.81 102 LYS A CA 1
ATOM 804 C C . LYS A 1 102 ? -7.000 6.364 -4.159 1.00 86.81 102 LYS A C 1
ATOM 806 O O . LYS A 1 102 ? -5.804 6.218 -3.945 1.00 86.81 102 LYS A O 1
ATOM 811 N N . SER A 1 103 ? -7.540 7.564 -4.369 1.00 86.12 103 SER A N 1
ATOM 812 C CA . SER A 1 103 ? -6.747 8.791 -4.431 1.00 86.12 103 SER A CA 1
ATOM 813 C C . SER A 1 103 ? -6.109 9.188 -3.098 1.00 86.12 103 SER A C 1
ATOM 815 O O . SER A 1 103 ? -5.071 9.842 -3.134 1.00 86.12 103 SER A O 1
ATOM 817 N N . GLN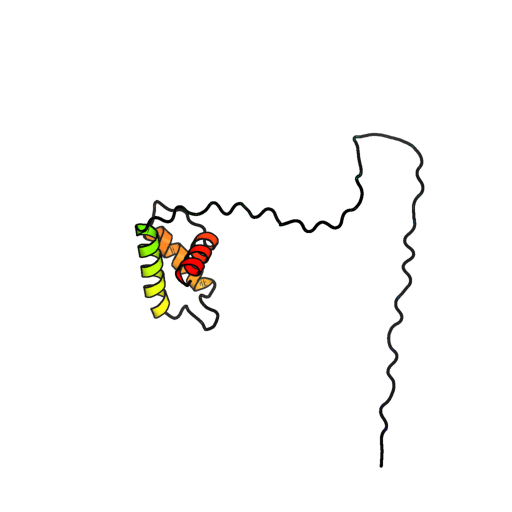 A 1 104 ? -6.702 8.853 -1.946 1.00 87.69 104 GLN A N 1
ATOM 818 C CA . GLN A 1 104 ? -6.090 9.073 -0.627 1.00 87.69 104 GLN A CA 1
ATOM 819 C C . GLN A 1 104 ? -4.942 8.090 -0.383 1.00 87.69 104 GLN A C 1
ATOM 821 O O . GLN A 1 104 ? -3.887 8.502 0.089 1.00 87.69 104 GLN A O 1
ATOM 826 N N . ILE A 1 105 ? -5.121 6.822 -0.764 1.00 86.62 105 ILE A N 1
ATOM 827 C CA . ILE A 1 105 ? -4.084 5.788 -0.650 1.00 86.62 105 ILE A CA 1
ATOM 828 C C . ILE A 1 105 ? -2.881 6.121 -1.548 1.00 86.62 105 ILE A C 1
ATOM 830 O O . ILE A 1 105 ? -1.745 6.092 -1.087 1.00 86.62 105 ILE A O 1
ATOM 834 N N . GLN A 1 106 ? -3.128 6.531 -2.796 1.00 87.62 106 GLN A N 1
ATOM 835 C CA . GLN A 1 106 ? -2.081 6.983 -3.722 1.00 87.62 106 GLN A CA 1
ATOM 836 C C . GLN A 1 106 ? -1.302 8.194 -3.196 1.00 87.62 106 GLN A C 1
ATOM 838 O O . GLN A 1 106 ? -0.081 8.242 -3.294 1.00 87.62 106 GLN A O 1
ATOM 843 N N . ASP A 1 107 ? -2.013 9.176 -2.634 1.00 85.94 107 ASP A N 1
ATOM 844 C CA . ASP A 1 107 ? -1.402 10.365 -2.032 1.00 85.94 107 ASP A CA 1
ATOM 845 C C . ASP A 1 107 ? -0.459 9.984 -0.892 1.00 85.94 107 ASP A C 1
ATOM 847 O O . ASP A 1 107 ? 0.653 10.498 -0.795 1.00 85.94 107 ASP A O 1
ATOM 851 N N . LYS A 1 108 ? -0.897 9.036 -0.057 1.00 86.69 108 LYS A N 1
ATOM 852 C CA . LYS A 1 108 ? -0.116 8.562 1.076 1.00 86.69 108 LYS A CA 1
ATOM 853 C C . LYS A 1 108 ? 1.104 7.762 0.650 1.00 86.69 108 LYS A C 1
ATOM 855 O O . LYS A 1 108 ? 2.175 7.998 1.193 1.00 86.69 108 LYS A O 1
ATOM 860 N N . GLU A 1 109 ? 0.970 6.874 -0.331 1.00 83.44 109 GLU A N 1
ATOM 861 C CA . GLU A 1 109 ? 2.109 6.135 -0.889 1.00 83.44 109 GLU A CA 1
ATOM 862 C C . GLU A 1 109 ? 3.162 7.090 -1.470 1.00 83.44 109 GLU A C 1
ATOM 864 O O . GLU A 1 109 ? 4.348 6.948 -1.180 1.00 83.44 109 GLU A O 1
ATOM 869 N N . GLY A 1 110 ? 2.727 8.141 -2.175 1.00 82.44 110 GLY A N 1
ATOM 870 C CA . GLY A 1 110 ? 3.623 9.189 -2.665 1.00 82.44 110 GLY A CA 1
ATOM 871 C C . GLY A 1 110 ? 4.318 9.977 -1.548 1.00 82.44 110 GLY A C 1
ATOM 872 O O . GLY A 1 110 ? 5.474 10.362 -1.707 1.00 82.44 110 GLY A O 1
ATOM 873 N N . GLN A 1 111 ? 3.646 10.193 -0.411 1.00 80.88 111 GLN A N 1
ATOM 874 C CA . GLN A 1 111 ? 4.245 10.818 0.774 1.00 80.88 111 GLN A CA 1
ATOM 875 C C . GLN A 1 111 ? 5.223 9.890 1.511 1.00 80.88 111 GLN A C 1
ATOM 877 O O . GLN A 1 111 ? 6.203 10.388 2.048 1.00 80.88 111 GLN A O 1
ATOM 882 N N . LEU A 1 112 ? 4.992 8.572 1.515 1.00 76.19 112 LEU A N 1
ATOM 883 C CA . LEU A 1 112 ? 5.881 7.577 2.135 1.00 76.19 112 LEU A CA 1
ATOM 884 C C . LEU A 1 112 ? 7.199 7.380 1.364 1.00 76.19 112 LEU A C 1
ATOM 886 O O . LEU A 1 112 ? 8.155 6.846 1.918 1.00 76.19 112 LEU A O 1
ATOM 890 N N . LYS A 1 113 ? 7.253 7.782 0.088 1.00 64.94 113 LYS A N 1
ATOM 891 C CA . LYS A 1 113 ? 8.446 7.673 -0.770 1.00 64.94 113 LYS A CA 1
ATOM 892 C C . LYS A 1 113 ? 9.404 8.867 -0.692 1.00 64.94 113 LYS A C 1
ATOM 894 O O . LYS A 1 113 ? 10.432 8.823 -1.367 1.00 64.94 113 LYS A O 1
ATOM 899 N N . ARG A 1 114 ? 9.059 9.929 0.038 1.00 51.03 114 ARG A N 1
ATOM 900 C CA . ARG A 1 114 ? 9.912 11.111 0.230 1.00 51.03 114 ARG A CA 1
ATOM 901 C C . ARG A 1 114 ? 10.672 10.999 1.542 1.00 51.03 114 ARG A C 1
ATOM 903 O O . ARG A 1 114 ? 11.860 11.377 1.523 1.00 51.03 114 ARG A O 1
#

Foldseek 3Di:
DDDDDDDDDDDDDDDDDDDDDDDDDDDDDDDDDDDDDDDPDDDPPPVLVQFPDDVVLVVQLVVLVVVLVVVPQQDPVGGDPVSLVVSQVSSCVVVVVDDDDSVNSVVVVVVVVD

Mean predicted aligned error: 18.22 Å

Sequence (114 aa):
VGKGSPRFNIGGSPKLRRFIPTTSATKKKTSPKCSGAKKSGSSPRVVKQRADWNPGLERSLVDILHEFKESGYRGDNGWNSEGWNRMVKEFHVRNKYVSFTKSQIQDKEGQLKR

InterPro domains:
  IPR024752 Myb/SANT-like domain [PF12776] (53-114)

Organism: Zea mays (NCBI:txid4577)

Secondary structure (DSSP, 8-state):
-----------PPP----PPPPP-------------------------------HHHHHHHHHHHHHHHHTT-EETTEE-HHHHHHHHHHHHHH-TT----HHHHHHHHHHHT-

pLDDT: mean 71.03, std 15.68, range [40.78, 91.12]

Radius of gyration: 28.53 Å; Cα contacts (8 Å, |Δi|>4): 39; chains: 1; bounding box: 66×58×71 Å

Solvent-accessible surface area (backbone atoms only — not comparable to full-atom values): 7994 Å² total; per-residue (Å²): 140,88,87,85,82,85,87,85,89,81,82,85,83,81,86,78,84,77,85,83,86,82,88,80,90,86,85,89,83,83,86,87,89,80,83,89,74,95,64,93,68,79,69,81,67,69,74,68,72,73,72,87,76,46,73,68,55,51,51,51,49,51,52,48,54,53,60,46,53,72,71,64,41,53,53,97,92,39,68,41,75,65,40,50,51,50,51,49,49,52,48,36,69,76,36,74,92,49,89,76,50,67,69,54,54,52,52,49,55,59,61,73,76,111